Protein AF-A0A7X7FTA5-F1 (afdb_monomer)

Sequence (111 aa):
MIAGRMDRRGVLRGGTMTALGAGLAGLPFGLSPAAAQGKSWPSVEAFVRSYVDPVKVANMLVILGGGSTPAVVIAKGADTLGGRRPADENSLYRIYSMTKPITGMAAMILM

Mean predicted aligned error: 14.91 Å

Secondary structure (DSSP, 8-state):
-------HHHHHHHHHHHHHHHHHHHSTT---S-TT-----HHHHHHHHHHHTTTSSSEEEEEE--TTSPPEEEEEEBSSTT-SSBP-TT-----GGGGHHHHHHHHHHT-

pLDDT: mean 80.75, std 19.31, range [37.53, 98.5]

Solvent-accessible surface area (backbone atoms only — not comparable to full-atom values): 7139 Å² total; per-residue (Å²): 140,80,86,80,78,82,57,75,71,57,59,61,61,59,50,53,59,57,49,55,62,50,46,54,70,67,39,99,72,50,80,66,86,73,83,73,72,72,85,79,57,68,69,58,52,52,51,50,43,73,35,33,74,79,58,76,37,44,46,48,78,47,79,52,66,65,88,91,52,84,60,42,76,49,61,41,44,16,74,41,77,94,47,84,56,66,38,54,96,85,60,88,74,89,63,65,79,68,45,51,65,55,54,49,50,55,53,59,76,75,106

Structure (mmCIF, N/CA/C/O backbone):
data_AF-A0A7X7FTA5-F1
#
_entry.id   AF-A0A7X7FTA5-F1
#
loop_
_atom_site.group_PDB
_atom_site.id
_atom_site.type_symbol
_atom_site.label_atom_id
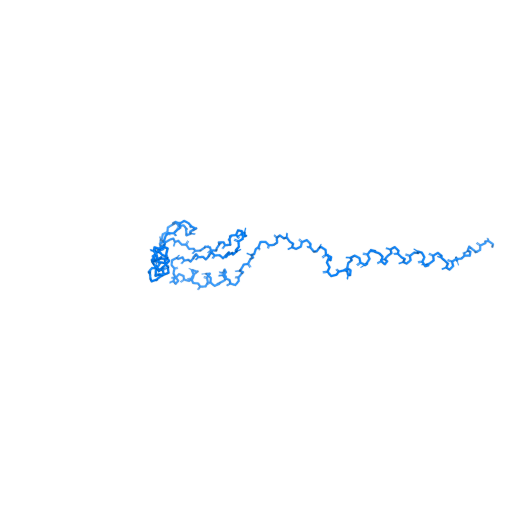_atom_site.label_alt_id
_atom_site.label_comp_id
_atom_site.label_asym_id
_atom_site.label_entity_id
_atom_site.label_seq_id
_atom_site.pdbx_PDB_ins_code
_atom_site.Cartn_x
_atom_site.Cartn_y
_atom_site.Cartn_z
_atom_site.occupancy
_atom_site.B_iso_or_equiv
_atom_site.auth_seq_id
_atom_site.auth_comp_id
_atom_site.auth_asym_id
_atom_site.auth_atom_id
_atom_site.pdbx_PDB_model_num
ATOM 1 N N . MET A 1 1 ? 34.842 -67.660 38.129 1.00 37.53 1 MET A N 1
ATOM 2 C CA . MET A 1 1 ? 35.182 -68.072 36.743 1.00 37.53 1 MET A CA 1
ATOM 3 C C . MET A 1 1 ? 33.986 -67.696 35.875 1.00 37.53 1 MET A C 1
ATOM 5 O O . MET A 1 1 ? 32.918 -68.174 36.199 1.00 37.53 1 MET A O 1
ATOM 9 N N . ILE A 1 2 ? 34.000 -66.808 34.876 1.00 41.34 2 ILE A N 1
ATOM 10 C CA . ILE A 1 2 ? 35.033 -66.256 33.983 1.00 41.34 2 ILE A CA 1
ATOM 11 C C . ILE A 1 2 ? 34.665 -64.775 33.735 1.00 41.34 2 ILE A C 1
ATOM 13 O O . ILE A 1 2 ? 33.571 -64.494 33.255 1.00 41.34 2 ILE A O 1
ATOM 17 N N . ALA A 1 3 ? 35.546 -63.824 34.062 1.00 44.59 3 ALA A N 1
ATOM 18 C CA . ALA A 1 3 ? 35.360 -62.420 33.689 1.00 44.59 3 ALA A CA 1
ATOM 19 C C . ALA A 1 3 ? 35.739 -62.246 32.209 1.00 44.59 3 ALA A C 1
ATOM 21 O O . ALA A 1 3 ? 36.902 -62.416 31.838 1.00 44.59 3 ALA A O 1
ATOM 22 N N . GLY A 1 4 ? 34.747 -61.958 31.361 1.00 53.47 4 GLY A N 1
ATOM 23 C CA . GLY A 1 4 ? 34.935 -61.682 29.939 1.00 53.47 4 GLY A CA 1
ATOM 24 C C . GLY A 1 4 ? 35.826 -60.458 29.741 1.00 53.47 4 GLY A C 1
ATOM 25 O O . GLY A 1 4 ? 35.489 -59.346 30.138 1.00 53.47 4 GLY A O 1
ATOM 26 N N . ARG A 1 5 ? 36.998 -60.690 29.155 1.00 55.16 5 ARG A N 1
ATOM 27 C CA . ARG A 1 5 ? 38.041 -59.706 28.856 1.00 55.16 5 ARG A CA 1
ATOM 28 C C . ARG A 1 5 ? 37.451 -58.603 27.964 1.00 55.16 5 ARG A C 1
ATOM 30 O O . ARG A 1 5 ? 37.242 -58.831 26.778 1.00 55.16 5 ARG A O 1
ATOM 37 N N . MET A 1 6 ? 37.160 -57.423 28.516 1.00 59.88 6 MET A N 1
ATOM 38 C CA . MET A 1 6 ? 36.732 -56.273 27.713 1.00 59.88 6 MET A CA 1
ATOM 39 C C . MET A 1 6 ? 37.885 -55.857 26.790 1.00 59.88 6 MET A C 1
ATOM 41 O O . MET A 1 6 ? 38.926 -55.375 27.244 1.00 59.88 6 MET A O 1
ATOM 45 N N . ASP A 1 7 ? 37.725 -56.121 25.493 1.00 70.69 7 ASP A N 1
ATOM 46 C CA . ASP A 1 7 ? 38.725 -55.808 24.480 1.00 70.69 7 ASP A CA 1
ATOM 47 C C . ASP A 1 7 ? 38.715 -54.305 24.181 1.00 70.69 7 ASP A C 1
ATOM 49 O O . ASP A 1 7 ? 37.719 -53.731 23.734 1.00 70.69 7 ASP A O 1
ATOM 53 N N . ARG A 1 8 ? 39.865 -53.665 24.403 1.00 59.06 8 ARG A N 1
ATOM 54 C CA . ARG A 1 8 ? 40.085 -52.224 24.206 1.00 59.06 8 ARG A CA 1
ATOM 55 C C . ARG A 1 8 ? 39.792 -51.795 22.761 1.00 59.06 8 ARG A C 1
ATOM 57 O O . ARG A 1 8 ? 39.476 -50.635 22.513 1.00 59.06 8 ARG A O 1
ATOM 64 N N . ARG A 1 9 ? 39.855 -52.733 21.808 1.00 59.59 9 ARG A N 1
ATOM 65 C CA . ARG A 1 9 ? 39.561 -52.502 20.384 1.00 59.59 9 ARG A CA 1
ATOM 66 C C . ARG A 1 9 ? 38.062 -52.389 20.077 1.00 59.59 9 ARG A C 1
ATOM 68 O O . ARG A 1 9 ? 37.709 -51.762 19.081 1.00 59.59 9 ARG A O 1
ATOM 75 N N . GLY A 1 10 ? 37.183 -52.932 20.923 1.00 57.94 10 GLY A N 1
ATOM 76 C CA . GLY A 1 10 ? 35.728 -52.800 20.770 1.00 57.94 10 GLY A CA 1
ATOM 77 C C . GLY A 1 10 ? 35.222 -51.388 21.078 1.00 57.94 10 GLY A C 1
ATOM 78 O O . GLY A 1 10 ? 34.343 -50.879 20.388 1.00 57.94 10 GLY A O 1
ATOM 79 N N . VAL A 1 11 ? 35.848 -50.715 22.049 1.00 61.66 11 VAL A N 1
ATOM 80 C CA . VAL A 1 11 ? 35.463 -49.359 22.478 1.00 61.66 11 VAL A CA 1
ATOM 81 C C . VAL A 1 11 ? 35.756 -48.315 21.392 1.00 61.66 11 VAL A C 1
ATOM 83 O O . VAL A 1 11 ? 34.932 -47.436 21.154 1.00 61.66 11 VAL A O 1
ATOM 86 N N . LEU A 1 12 ? 36.864 -48.449 20.648 1.00 58.38 12 LEU A N 1
ATOM 87 C CA . LEU A 1 12 ? 37.158 -47.540 19.530 1.00 58.38 12 LEU A CA 1
ATOM 88 C C . LEU A 1 12 ? 36.209 -47.721 18.334 1.00 58.38 12 LEU A C 1
ATOM 90 O O . LEU A 1 12 ? 35.910 -46.746 17.652 1.00 58.38 12 LEU A O 1
ATOM 94 N N . ARG A 1 13 ? 35.713 -48.940 18.080 1.00 58.00 13 ARG A N 1
ATOM 95 C CA . ARG A 1 13 ? 34.742 -49.196 16.999 1.00 58.00 13 ARG A CA 1
ATOM 96 C C . ARG A 1 13 ? 33.333 -48.705 17.341 1.00 58.00 13 ARG A C 1
ATOM 98 O O . ARG A 1 13 ? 32.599 -48.327 16.438 1.00 58.00 13 ARG A O 1
ATOM 105 N N . GLY A 1 14 ? 32.969 -48.669 18.625 1.00 55.56 14 GLY A N 1
ATOM 106 C CA . GLY A 1 14 ? 31.705 -48.076 19.077 1.00 55.56 14 GLY A CA 1
ATOM 107 C C . GLY A 1 14 ? 31.668 -46.548 18.946 1.00 55.56 14 GLY A C 1
ATOM 108 O O . GLY A 1 14 ? 30.611 -45.981 18.692 1.00 55.56 14 GLY A O 1
ATOM 109 N N . GLY A 1 15 ? 32.820 -45.875 19.056 1.00 55.25 15 GLY A N 1
ATOM 110 C CA . GLY A 1 15 ? 32.905 -44.414 18.954 1.00 55.25 15 GLY A CA 1
ATOM 111 C C . GLY A 1 15 ? 32.725 -43.853 17.538 1.00 55.25 15 GLY A C 1
ATOM 112 O O . GLY A 1 15 ? 32.289 -42.713 17.383 1.00 55.25 15 GLY A O 1
ATOM 113 N N . THR A 1 16 ? 33.016 -44.632 16.491 1.00 54.06 16 THR A N 1
ATOM 114 C CA . THR A 1 16 ? 32.972 -44.135 15.105 1.00 54.06 16 THR A CA 1
ATOM 115 C C . THR A 1 16 ? 31.554 -44.024 14.543 1.00 54.06 16 THR A C 1
ATOM 117 O O . THR A 1 16 ? 31.304 -43.139 13.728 1.00 54.06 16 THR A O 1
ATOM 120 N N . MET A 1 17 ? 30.596 -44.840 15.001 1.00 55.41 17 MET A N 1
ATOM 121 C CA . MET A 1 17 ? 29.201 -44.734 14.542 1.00 55.41 17 MET A CA 1
ATOM 122 C C . MET A 1 17 ? 28.466 -43.532 15.149 1.00 55.41 17 MET A C 1
ATOM 124 O O . MET A 1 17 ? 27.713 -42.860 14.445 1.00 55.41 17 MET A O 1
ATOM 128 N N . THR A 1 18 ? 28.741 -43.179 16.407 1.00 54.88 18 THR A N 1
ATOM 129 C CA . THR A 1 18 ? 28.159 -41.979 17.036 1.00 54.88 18 THR A CA 1
ATOM 130 C C . THR A 1 18 ? 28.789 -40.688 16.497 1.00 54.88 18 THR A C 1
ATOM 132 O O . THR A 1 18 ? 28.102 -39.676 16.362 1.00 54.88 18 THR A O 1
ATOM 135 N N . ALA A 1 19 ? 30.069 -40.722 16.108 1.00 53.28 19 ALA A N 1
ATOM 136 C CA . ALA A 1 19 ? 30.739 -39.593 15.459 1.00 53.28 19 ALA A CA 1
ATOM 137 C C . ALA A 1 19 ? 30.225 -39.328 14.030 1.00 53.28 19 ALA A C 1
ATOM 139 O O . ALA A 1 19 ? 30.149 -38.174 13.618 1.00 53.28 19 ALA A O 1
ATOM 140 N N . LEU A 1 20 ? 29.810 -40.361 13.287 1.00 53.44 20 LEU A N 1
ATOM 141 C CA . LEU A 1 20 ? 29.196 -40.193 11.961 1.00 53.44 20 LEU A CA 1
ATOM 142 C C . LEU A 1 20 ? 27.771 -39.614 12.040 1.00 53.44 20 LEU A C 1
ATOM 144 O O . LEU A 1 20 ? 27.410 -38.782 11.210 1.00 53.44 20 LEU A O 1
ATOM 148 N N . GLY A 1 21 ? 26.985 -39.984 13.059 1.00 53.75 21 GLY A N 1
ATOM 149 C CA . GLY A 1 21 ? 25.650 -39.413 13.291 1.00 53.75 21 GLY A CA 1
ATOM 150 C C . GLY A 1 21 ? 25.677 -37.953 13.763 1.00 53.75 21 GLY A C 1
ATOM 151 O O . GLY A 1 21 ? 24.875 -37.142 13.306 1.00 53.75 21 GLY A O 1
ATOM 152 N N . ALA A 1 22 ? 26.635 -37.588 14.622 1.00 54.09 22 ALA A N 1
ATOM 153 C CA . ALA A 1 22 ? 26.835 -36.202 15.057 1.00 54.09 22 ALA A CA 1
ATOM 154 C C . ALA A 1 22 ? 27.570 -35.342 14.011 1.00 54.09 22 ALA A C 1
ATOM 156 O O . ALA A 1 22 ? 27.364 -34.131 13.951 1.00 54.09 22 ALA A O 1
ATOM 157 N N . GLY A 1 23 ? 28.384 -35.959 13.147 1.00 53.41 23 GLY A N 1
ATOM 158 C CA . GLY A 1 23 ? 29.070 -35.279 12.050 1.00 53.41 23 GLY A CA 1
ATOM 159 C C . GLY A 1 23 ? 28.099 -34.654 11.051 1.00 53.41 23 GLY A C 1
ATOM 160 O O . GLY A 1 23 ? 28.321 -33.525 10.636 1.00 53.41 23 GLY A O 1
ATOM 161 N N . LEU A 1 24 ? 26.976 -35.315 10.744 1.00 54.12 24 LEU A N 1
ATOM 162 C CA . LEU A 1 24 ? 25.937 -34.762 9.862 1.00 54.12 24 LEU A CA 1
ATOM 163 C C . LEU A 1 24 ? 25.149 -33.597 10.491 1.00 54.12 24 LEU A C 1
ATOM 165 O O . LEU A 1 24 ? 24.638 -32.756 9.757 1.00 54.12 24 LEU A O 1
ATOM 169 N N . ALA A 1 25 ? 25.082 -33.513 11.824 1.00 54.59 25 ALA A N 1
ATOM 170 C CA . ALA A 1 25 ? 24.493 -32.376 12.539 1.00 54.59 25 ALA A CA 1
ATOM 171 C C . ALA A 1 25 ? 25.476 -31.198 12.708 1.00 54.59 25 ALA A C 1
ATOM 173 O O . ALA A 1 25 ? 25.047 -30.069 12.935 1.00 54.59 25 ALA A O 1
ATOM 174 N N . GLY A 1 26 ? 26.785 -31.458 12.597 1.00 53.47 26 GLY A N 1
ATOM 175 C CA . GLY A 1 26 ? 27.858 -30.461 12.674 1.00 53.47 26 GLY A CA 1
ATOM 176 C C . GLY A 1 26 ? 28.344 -29.929 11.321 1.00 53.47 26 GLY A C 1
ATOM 177 O O . GLY A 1 26 ? 29.187 -29.032 11.293 1.00 53.47 26 GLY A O 1
ATOM 178 N N . LEU A 1 27 ? 27.838 -30.449 10.196 1.00 56.88 27 LEU A N 1
ATOM 179 C CA . LEU A 1 27 ? 28.078 -29.840 8.889 1.00 56.88 27 LEU A CA 1
ATOM 180 C C . LEU A 1 27 ? 27.277 -28.529 8.796 1.00 56.88 27 LEU A C 1
ATOM 182 O O . LEU A 1 27 ? 26.073 -28.542 9.056 1.00 56.88 27 LEU A O 1
ATOM 186 N N . PRO A 1 28 ? 27.874 -27.413 8.335 1.00 55.84 28 PRO A N 1
ATOM 187 C CA . PRO A 1 28 ? 27.184 -26.123 8.173 1.00 55.84 28 PRO A CA 1
ATOM 188 C C . PRO A 1 28 ? 26.063 -26.146 7.113 1.00 55.84 28 PRO A C 1
ATOM 190 O O . PRO A 1 28 ? 25.428 -25.128 6.855 1.00 55.84 28 PRO A O 1
ATOM 193 N N . PHE A 1 29 ? 25.813 -27.312 6.511 1.00 57.44 29 PHE A N 1
ATOM 194 C CA . PHE A 1 29 ? 24.767 -27.588 5.532 1.00 57.44 29 PHE A CA 1
ATOM 195 C C . PHE A 1 29 ? 23.790 -28.673 6.004 1.00 57.44 29 PHE A C 1
ATOM 197 O O . PHE A 1 29 ? 23.132 -29.297 5.174 1.00 57.44 29 PHE A O 1
ATOM 204 N N . GLY A 1 30 ? 23.691 -28.923 7.317 1.00 55.34 30 GLY A N 1
ATOM 205 C CA . GLY A 1 30 ? 22.571 -29.674 7.877 1.00 55.34 30 GLY A CA 1
ATOM 206 C C . GLY A 1 30 ? 21.279 -29.062 7.346 1.00 55.34 30 GLY A C 1
ATOM 207 O O . GLY A 1 30 ? 20.980 -27.903 7.634 1.00 55.34 30 GLY A O 1
ATOM 208 N N . LEU A 1 31 ? 20.582 -29.817 6.491 1.00 58.97 31 LEU A N 1
ATOM 209 C CA . LEU A 1 31 ? 19.341 -29.432 5.831 1.00 58.97 31 LEU A CA 1
ATOM 210 C C . LEU A 1 31 ? 18.306 -29.108 6.908 1.00 58.97 31 LEU A C 1
ATOM 212 O O . LEU A 1 31 ? 17.538 -29.965 7.333 1.00 58.97 31 LEU A O 1
ATOM 216 N N . SER A 1 32 ? 18.304 -27.861 7.372 1.00 54.03 32 SER A N 1
ATOM 217 C CA . SER A 1 32 ? 17.189 -27.317 8.122 1.00 54.03 32 SER A CA 1
ATOM 218 C C . SER A 1 32 ? 15.984 -27.376 7.189 1.00 54.03 32 SER A C 1
ATOM 220 O O . SER A 1 32 ? 16.009 -26.718 6.146 1.00 54.03 32 SER A O 1
ATOM 222 N N . PRO A 1 33 ? 14.895 -28.081 7.538 1.00 55.00 33 PRO A N 1
ATOM 223 C CA . PRO A 1 33 ? 13.650 -28.031 6.780 1.00 55.00 33 PRO A CA 1
ATOM 224 C C . PRO A 1 33 ? 12.922 -26.685 6.975 1.00 55.00 33 PRO A C 1
ATOM 226 O O . PRO A 1 33 ? 11.707 -26.600 6.846 1.00 55.00 33 PRO A O 1
ATOM 229 N N . ALA A 1 34 ? 13.651 -25.599 7.255 1.00 54.06 34 ALA A N 1
ATOM 230 C CA . ALA A 1 34 ? 13.123 -24.240 7.318 1.00 54.06 34 ALA A CA 1
ATOM 231 C C . ALA A 1 34 ? 12.880 -23.636 5.916 1.00 54.06 34 ALA A C 1
ATOM 233 O O . ALA A 1 34 ? 12.586 -22.451 5.784 1.00 54.06 34 ALA A O 1
ATOM 234 N N . ALA A 1 35 ? 12.974 -24.439 4.854 1.00 55.22 35 ALA A N 1
ATOM 235 C CA . ALA A 1 35 ? 12.703 -24.036 3.481 1.00 55.22 35 ALA A CA 1
ATOM 236 C C . ALA A 1 35 ? 11.215 -24.208 3.117 1.00 55.22 35 ALA A C 1
ATOM 238 O O . ALA A 1 35 ? 10.893 -24.974 2.219 1.00 55.22 35 ALA A O 1
ATOM 239 N N . ALA A 1 36 ? 10.311 -23.525 3.829 1.00 50.81 36 ALA A N 1
ATOM 240 C CA . ALA A 1 36 ? 8.941 -23.230 3.362 1.00 50.81 36 ALA A CA 1
ATOM 241 C C . ALA A 1 36 ? 8.180 -22.246 4.277 1.00 50.81 36 ALA A C 1
ATOM 243 O O . ALA A 1 36 ? 6.951 -22.209 4.261 1.00 50.81 36 ALA A O 1
ATOM 244 N N . GLN A 1 37 ? 8.859 -21.450 5.107 1.00 55.16 37 GLN A N 1
ATOM 245 C CA . GLN A 1 37 ? 8.164 -20.370 5.806 1.00 55.16 37 GLN A CA 1
ATOM 246 C C . GLN A 1 37 ? 7.905 -19.261 4.791 1.00 55.16 37 GLN A C 1
ATOM 248 O O . GLN A 1 37 ? 8.815 -18.526 4.406 1.00 55.16 37 GLN A O 1
ATOM 253 N N . GLY A 1 38 ? 6.663 -19.202 4.299 1.00 62.41 38 GLY A N 1
ATOM 254 C CA . GLY A 1 38 ? 6.178 -18.089 3.491 1.00 62.41 38 GLY A CA 1
ATOM 255 C C . GLY A 1 38 ? 6.583 -16.775 4.157 1.00 62.41 38 GLY A C 1
ATOM 256 O O . GLY A 1 38 ? 6.518 -16.646 5.380 1.00 62.41 38 GLY A O 1
ATOM 257 N N . LYS A 1 39 ? 7.083 -15.827 3.364 1.00 73.94 39 LYS A N 1
ATOM 258 C CA . LYS A 1 39 ? 7.651 -14.583 3.883 1.00 73.94 39 LYS A CA 1
ATOM 259 C C . LYS A 1 39 ? 6.580 -13.823 4.677 1.00 73.94 39 LYS A C 1
ATOM 261 O O . LYS A 1 39 ? 5.668 -13.259 4.091 1.00 73.94 39 LYS A O 1
ATOM 266 N N . SER A 1 40 ? 6.670 -13.815 6.003 1.00 83.12 40 SER A N 1
ATOM 267 C CA . SER A 1 40 ? 5.754 -13.054 6.860 1.00 83.12 40 SER A CA 1
ATOM 268 C C . SER A 1 40 ? 6.312 -11.659 7.130 1.00 83.12 40 SER A C 1
ATOM 270 O O . SER A 1 40 ? 7.514 -11.525 7.374 1.00 83.12 40 SER A O 1
ATOM 272 N N . TRP A 1 41 ? 5.452 -10.638 7.184 1.00 91.94 41 TRP A N 1
ATOM 273 C CA . TRP A 1 41 ? 5.853 -9.262 7.511 1.00 91.94 41 TRP A CA 1
ATOM 274 C C . TRP A 1 41 ? 5.044 -8.676 8.686 1.00 91.94 41 TRP A C 1
ATOM 276 O O . TRP A 1 41 ? 4.305 -7.706 8.498 1.00 91.94 41 TRP A O 1
ATOM 286 N N . PRO A 1 42 ? 5.204 -9.193 9.923 1.00 94.62 42 PRO A N 1
ATOM 287 C CA . PRO A 1 42 ? 4.366 -8.795 11.060 1.00 94.62 42 PRO A CA 1
ATOM 288 C C . PRO A 1 42 ? 4.428 -7.296 11.380 1.00 94.62 42 PRO A C 1
ATOM 290 O O . PRO A 1 42 ? 3.422 -6.689 11.739 1.00 94.62 42 PRO A O 1
ATOM 293 N N . SER A 1 43 ? 5.594 -6.666 11.205 1.00 96.75 43 SER A N 1
ATOM 294 C CA . SER A 1 43 ? 5.747 -5.220 11.408 1.00 96.75 43 SER A CA 1
ATOM 295 C C . SER A 1 43 ? 4.973 -4.396 10.373 1.00 96.75 43 SER A C 1
ATOM 297 O O . SER A 1 43 ? 4.455 -3.333 10.705 1.00 96.75 43 SER A O 1
ATOM 299 N N . VAL A 1 44 ? 4.861 -4.884 9.131 1.00 96.50 44 VAL A N 1
ATOM 300 C CA . VAL A 1 44 ? 4.073 -4.228 8.075 1.00 96.50 44 VAL A CA 1
ATOM 301 C C . VAL A 1 44 ? 2.586 -4.386 8.363 1.00 96.50 44 VAL A C 1
ATOM 303 O O . VAL A 1 44 ? 1.840 -3.417 8.264 1.00 96.50 44 VAL A O 1
ATOM 306 N N . GLU A 1 45 ? 2.155 -5.572 8.793 1.00 97.00 45 GLU A N 1
ATOM 307 C CA . GLU A 1 45 ? 0.777 -5.790 9.237 1.00 97.00 45 GLU A CA 1
ATOM 308 C C . GLU A 1 45 ? 0.425 -4.871 10.412 1.00 97.00 45 GLU A C 1
ATOM 310 O O . GLU A 1 45 ? -0.594 -4.183 10.373 1.00 97.00 45 GLU A O 1
ATOM 315 N N . ALA A 1 46 ? 1.286 -4.784 11.430 1.00 98.06 46 ALA A N 1
ATOM 316 C CA . ALA A 1 46 ? 1.093 -3.882 12.564 1.00 98.06 46 ALA A CA 1
ATOM 317 C C . ALA A 1 46 ? 1.014 -2.409 12.125 1.00 98.06 46 ALA A C 1
ATOM 319 O O . ALA A 1 46 ? 0.148 -1.668 12.599 1.00 98.06 46 ALA A O 1
ATOM 320 N N . PHE A 1 47 ? 1.861 -1.995 11.179 1.00 98.12 47 PHE A N 1
ATOM 321 C CA . PHE A 1 47 ? 1.807 -0.662 10.585 1.00 98.12 47 PHE A CA 1
ATOM 322 C C . PHE A 1 47 ? 0.465 -0.410 9.887 1.00 98.12 47 PHE A C 1
ATOM 324 O O . PHE A 1 47 ? -0.216 0.555 10.229 1.00 98.12 47 PHE A O 1
ATOM 331 N N . VAL A 1 48 ? 0.036 -1.303 8.993 1.00 98.19 48 VAL A N 1
ATOM 332 C CA . VAL A 1 48 ? -1.260 -1.219 8.298 1.00 98.19 48 VAL A CA 1
ATOM 333 C C . VAL A 1 48 ? -2.408 -1.092 9.300 1.00 98.19 48 VAL A C 1
ATOM 335 O O . VAL A 1 48 ? -3.260 -0.206 9.193 1.00 98.19 48 VAL A O 1
ATOM 338 N N . ARG A 1 49 ? -2.400 -1.926 10.343 1.00 97.88 49 ARG A N 1
ATOM 339 C CA . ARG A 1 49 ? -3.397 -1.878 11.416 1.00 97.88 49 ARG A CA 1
ATOM 340 C C . ARG A 1 49 ? -3.422 -0.535 12.141 1.00 97.88 49 ARG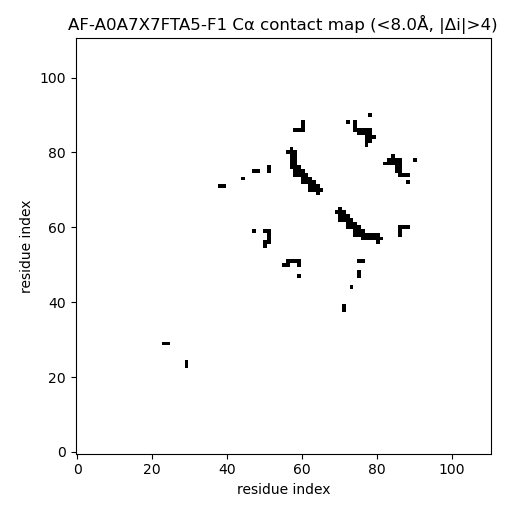 A C 1
ATOM 342 O O . ARG A 1 49 ? -4.505 -0.018 12.387 1.00 97.88 49 ARG A O 1
ATOM 349 N N . SER A 1 50 ? -2.262 0.061 12.426 1.00 98.19 50 SER A N 1
ATOM 350 C CA . SER A 1 50 ? -2.159 1.343 13.146 1.00 98.19 50 SER A CA 1
ATOM 351 C C . SER A 1 50 ? -2.799 2.544 12.420 1.00 98.19 50 SER A C 1
ATOM 353 O O . SER A 1 50 ? -3.026 3.596 13.035 1.00 98.19 50 SER A O 1
ATOM 355 N N . TYR A 1 51 ? -3.098 2.396 11.125 1.00 97.75 51 TYR A N 1
ATOM 356 C CA . TYR A 1 51 ? -3.807 3.384 10.311 1.00 97.75 51 TYR A CA 1
ATOM 357 C C . TYR A 1 51 ? -5.275 3.026 10.094 1.00 97.75 51 TYR A C 1
ATOM 359 O O . TYR A 1 51 ? -6.134 3.899 10.218 1.00 97.75 51 TYR A O 1
ATOM 367 N N . VAL A 1 52 ? -5.565 1.758 9.795 1.00 97.06 52 VAL A N 1
ATOM 368 C CA . VAL A 1 52 ? -6.924 1.330 9.443 1.00 97.06 52 VAL A CA 1
ATOM 369 C C . VAL A 1 52 ? -7.812 1.119 10.675 1.00 97.06 52 VAL A C 1
ATOM 371 O O . VAL A 1 52 ? -8.959 1.549 10.654 1.00 97.06 52 VAL A O 1
ATOM 374 N N . ASP A 1 53 ? -7.304 0.525 11.766 1.00 97.06 53 ASP A N 1
ATOM 375 C CA . ASP A 1 53 ? -8.096 0.267 12.988 1.00 97.06 53 ASP A CA 1
ATOM 376 C C . ASP A 1 53 ? -8.680 1.551 13.620 1.00 97.06 53 ASP A C 1
ATOM 378 O O . ASP A 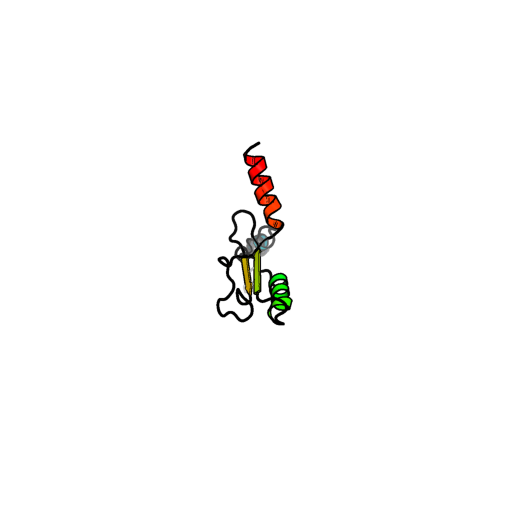1 53 ? -9.868 1.566 13.936 1.00 97.06 53 ASP A O 1
ATOM 382 N N . PRO A 1 54 ? -7.918 2.655 13.762 1.00 97.19 54 PRO A N 1
ATOM 383 C CA . PRO A 1 54 ? -8.467 3.937 14.211 1.00 97.19 54 PRO A CA 1
ATOM 384 C C . PRO A 1 54 ? -9.149 4.751 13.094 1.00 97.19 54 PRO A C 1
ATOM 386 O O . PRO A 1 54 ? -9.460 5.918 13.311 1.00 97.19 54 PRO A O 1
ATOM 389 N N . VAL A 1 55 ? -9.351 4.179 11.900 1.00 94.25 55 VAL A N 1
ATOM 390 C CA . VAL A 1 55 ? -10.027 4.820 10.754 1.00 94.25 55 VAL A CA 1
ATOM 391 C C . VAL A 1 55 ? -9.346 6.126 10.301 1.00 94.25 55 VAL A C 1
ATOM 393 O O . VAL A 1 55 ? -9.995 7.077 9.873 1.00 94.25 55 VAL A O 1
ATOM 396 N N . LYS A 1 56 ? -8.005 6.192 10.347 1.00 96.44 56 LYS A N 1
ATOM 397 C CA . LYS A 1 56 ? -7.251 7.317 9.743 1.00 96.44 56 LYS A CA 1
ATOM 398 C C . LYS A 1 56 ? -7.355 7.304 8.215 1.00 96.44 56 LYS A C 1
ATOM 400 O O . LYS A 1 56 ? -7.229 8.339 7.570 1.00 96.44 56 LYS A O 1
ATOM 405 N N . VAL A 1 57 ? -7.554 6.116 7.651 1.00 96.12 57 VAL A N 1
ATOM 406 C CA . VAL A 1 57 ? -7.774 5.839 6.229 1.00 96.12 57 VAL A CA 1
ATOM 407 C C . VAL A 1 57 ? -8.833 4.743 6.100 1.00 96.12 57 VAL A C 1
ATOM 409 O O . VAL A 1 57 ? -8.988 3.928 7.008 1.00 96.12 57 VAL A O 1
ATOM 412 N N . ALA A 1 58 ? -9.554 4.703 4.975 1.00 96.25 58 ALA A N 1
ATOM 413 C CA . ALA A 1 58 ? -10.582 3.684 4.731 1.00 96.25 58 ALA A CA 1
ATOM 414 C C . ALA A 1 58 ? -9.996 2.266 4.610 1.00 96.25 58 ALA A C 1
ATOM 416 O O . ALA A 1 58 ? -10.585 1.299 5.095 1.00 96.25 58 ALA A O 1
ATOM 417 N N . ASN A 1 59 ? -8.832 2.157 3.965 1.00 97.44 59 ASN A N 1
ATOM 418 C CA . ASN A 1 59 ? -8.089 0.919 3.784 1.00 97.44 59 ASN A CA 1
ATOM 419 C C . ASN A 1 59 ? -6.599 1.182 3.533 1.00 97.44 59 ASN A C 1
ATOM 421 O O . ASN A 1 59 ? -6.187 2.311 3.260 1.00 97.44 59 ASN A O 1
ATOM 425 N N . MET A 1 60 ? -5.816 0.110 3.599 1.00 97.75 60 MET A N 1
ATOM 426 C CA . MET A 1 60 ? -4.446 0.028 3.104 1.00 97.75 60 MET A CA 1
ATOM 427 C C . MET A 1 60 ? -4.223 -1.337 2.449 1.00 97.75 60 MET A C 1
ATOM 429 O O . MET A 1 60 ? -4.644 -2.361 2.992 1.00 97.75 60 MET A O 1
ATOM 433 N N . LEU A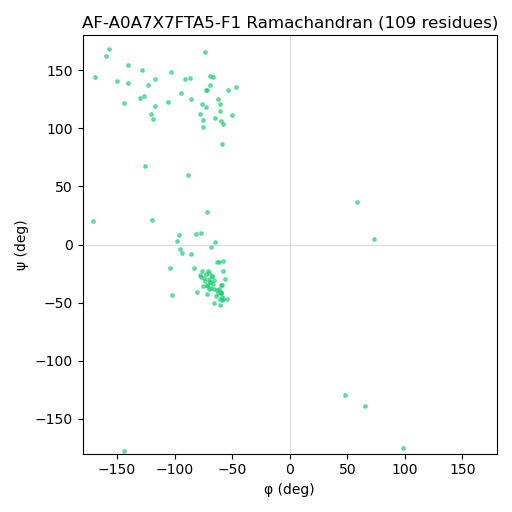 1 61 ? -3.517 -1.330 1.319 1.00 96.88 61 LEU A N 1
ATOM 434 C CA . LEU A 1 61 ? -3.076 -2.510 0.582 1.00 96.88 61 LEU A CA 1
ATOM 435 C C . LEU A 1 61 ? -1.565 -2.415 0.363 1.00 96.88 61 LEU A C 1
ATOM 437 O O . LEU A 1 61 ? -1.066 -1.402 -0.127 1.00 96.88 61 LEU A O 1
ATOM 441 N N . VAL A 1 62 ? -0.839 -3.466 0.727 1.00 96.62 62 VAL A N 1
ATOM 442 C CA . VAL A 1 62 ? 0.610 -3.570 0.560 1.00 96.62 62 VAL A CA 1
ATOM 443 C C . VAL A 1 62 ? 0.925 -4.900 -0.113 1.00 96.62 62 VAL A C 1
ATOM 445 O O . VAL A 1 62 ? 0.521 -5.952 0.375 1.00 96.62 62 VAL A O 1
ATOM 448 N N . ILE A 1 63 ? 1.658 -4.848 -1.226 1.00 94.50 63 ILE A N 1
ATOM 449 C CA . ILE A 1 63 ? 2.098 -6.027 -1.977 1.00 94.50 63 ILE A CA 1
ATOM 450 C C . ILE A 1 63 ? 3.626 -6.058 -1.949 1.00 94.50 63 ILE A C 1
ATOM 452 O O . ILE A 1 63 ? 4.283 -5.124 -2.405 1.00 94.50 63 ILE A O 1
ATOM 456 N N . LEU A 1 64 ? 4.195 -7.120 -1.380 1.00 92.69 64 LEU A N 1
ATOM 457 C CA . LEU A 1 64 ? 5.635 -7.280 -1.177 1.00 92.69 64 LEU A CA 1
ATOM 458 C C . LEU A 1 64 ? 6.112 -8.528 -1.909 1.00 92.69 64 LEU A C 1
ATOM 460 O O . LEU A 1 64 ? 5.797 -9.647 -1.515 1.00 92.69 64 LEU A O 1
ATOM 464 N N . GLY A 1 65 ? 6.914 -8.346 -2.949 1.00 85.75 65 GLY A N 1
ATOM 465 C CA . GLY A 1 65 ? 7.436 -9.446 -3.752 1.00 85.75 65 GLY A CA 1
ATOM 466 C C . GLY A 1 65 ? 8.675 -9.031 -4.530 1.00 85.75 65 GLY A C 1
ATOM 467 O O . GLY A 1 65 ? 8.966 -7.846 -4.677 1.00 85.75 65 GLY A O 1
ATOM 468 N N . GLY A 1 66 ? 9.427 -10.021 -4.998 1.00 80.50 66 GLY A N 1
ATOM 469 C CA . GLY A 1 66 ? 10.610 -9.811 -5.823 1.00 80.50 66 GLY A CA 1
ATOM 470 C C . GLY A 1 66 ? 11.099 -11.126 -6.420 1.00 80.50 66 GLY A C 1
ATOM 471 O O . GLY A 1 66 ? 11.006 -12.184 -5.790 1.00 80.50 66 GLY A O 1
ATOM 472 N N . GLY A 1 67 ? 11.608 -11.059 -7.650 1.00 82.38 67 GLY A N 1
ATOM 473 C CA . GLY A 1 67 ? 12.004 -12.245 -8.405 1.00 82.38 67 GLY A CA 1
ATOM 474 C C . GLY A 1 67 ? 10.803 -13.131 -8.750 1.00 82.38 67 GLY A C 1
ATOM 475 O O . GLY A 1 67 ? 9.742 -12.631 -9.105 1.00 82.38 67 GLY A O 1
ATOM 476 N N . SER A 1 68 ? 10.977 -14.448 -8.643 1.00 79.69 68 SER A N 1
ATOM 477 C CA . SER A 1 68 ? 9.990 -15.468 -9.032 1.00 79.69 68 SER A CA 1
ATOM 478 C C . SER A 1 68 ? 9.118 -15.991 -7.882 1.00 79.69 68 SER A C 1
ATOM 480 O O . SER A 1 68 ? 8.386 -16.964 -8.058 1.00 79.69 68 SER A O 1
ATOM 482 N N . THR A 1 69 ? 9.198 -15.390 -6.691 1.00 81.56 69 THR A N 1
ATOM 483 C CA . THR A 1 69 ? 8.406 -15.830 -5.530 1.00 81.56 69 THR A CA 1
ATOM 484 C C . THR A 1 69 ? 7.022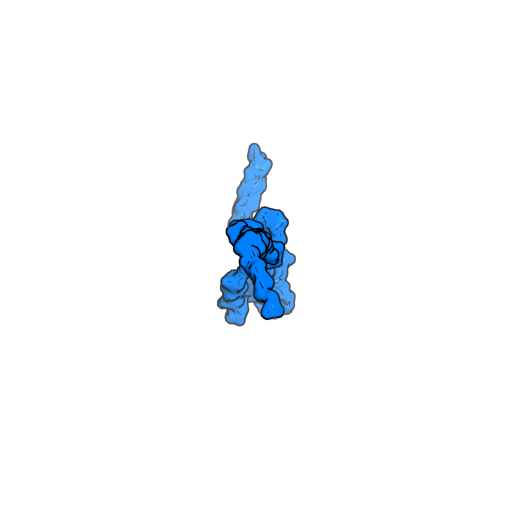 -15.174 -5.517 1.00 81.56 69 THR A C 1
ATOM 486 O O . THR A 1 69 ? 6.923 -13.997 -5.875 1.00 81.56 69 THR A O 1
ATOM 489 N N . PRO A 1 70 ? 5.956 -15.889 -5.093 1.00 85.62 70 PRO A N 1
ATOM 490 C CA . PRO A 1 70 ? 4.642 -15.283 -4.912 1.00 85.62 70 PRO A CA 1
ATOM 491 C C . PRO A 1 70 ? 4.723 -14.063 -3.992 1.00 85.62 70 PRO A C 1
ATOM 493 O O . PRO A 1 70 ? 5.355 -14.115 -2.933 1.00 85.62 70 PRO A O 1
ATOM 496 N N . ALA A 1 71 ? 4.096 -12.962 -4.405 1.00 90.12 71 ALA A N 1
ATOM 497 C CA . ALA A 1 71 ? 4.055 -11.756 -3.596 1.00 90.12 71 ALA A CA 1
ATOM 498 C C . ALA A 1 71 ? 3.175 -11.966 -2.356 1.00 90.12 71 ALA A C 1
ATOM 500 O O . ALA A 1 71 ? 2.153 -12.648 -2.397 1.00 90.12 71 ALA A O 1
ATOM 501 N N . VAL A 1 72 ? 3.571 -11.344 -1.252 1.00 92.38 72 VAL A N 1
ATOM 502 C CA . VAL A 1 72 ? 2.781 -11.290 -0.025 1.00 92.38 72 VAL A CA 1
ATOM 503 C C . VAL A 1 72 ? 1.823 -10.116 -0.135 1.00 92.38 72 VAL A C 1
ATOM 505 O O . VAL A 1 72 ? 2.267 -8.986 -0.349 1.00 92.38 72 VAL A O 1
ATOM 508 N N . VAL A 1 73 ? 0.530 -10.378 0.032 1.00 93.94 73 VAL A N 1
ATOM 509 C CA . VAL A 1 73 ? -0.525 -9.361 0.007 1.00 93.94 73 VAL A CA 1
ATOM 510 C C . VAL A 1 73 ? -1.015 -9.117 1.430 1.00 93.94 73 VAL A C 1
ATOM 512 O O . VAL A 1 73 ? -1.458 -10.038 2.112 1.00 93.94 73 VAL A O 1
ATOM 515 N N . ILE A 1 74 ? -0.942 -7.867 1.878 1.00 96.12 74 ILE A N 1
ATOM 516 C CA . ILE A 1 74 ? -1.467 -7.407 3.165 1.00 96.12 74 ILE A CA 1
ATOM 517 C C . ILE A 1 74 ? -2.526 -6.353 2.860 1.00 96.12 74 ILE A C 1
ATOM 519 O O . ILE A 1 74 ? -2.195 -5.244 2.444 1.00 96.12 74 ILE A O 1
ATOM 523 N N . ALA A 1 75 ? -3.795 -6.695 3.064 1.00 96.81 75 ALA A N 1
ATOM 524 C CA . ALA A 1 75 ? -4.930 -5.814 2.814 1.00 96.81 75 ALA A CA 1
ATOM 525 C C . ALA A 1 75 ? -5.767 -5.645 4.084 1.00 96.81 75 ALA A C 1
ATOM 527 O O . ALA A 1 75 ? -6.022 -6.613 4.803 1.00 96.81 75 ALA A O 1
ATOM 528 N N . LYS A 1 76 ? -6.206 -4.418 4.376 1.00 97.62 76 LYS A N 1
ATOM 529 C CA . LYS A 1 76 ? -7.120 -4.155 5.490 1.00 97.62 76 LYS A CA 1
ATOM 530 C C . LYS A 1 76 ? -8.021 -2.963 5.211 1.00 97.62 76 LYS A C 1
ATOM 532 O O . LYS A 1 76 ? -7.545 -1.940 4.733 1.00 97.62 76 LYS A O 1
ATOM 537 N N . GLY A 1 77 ? -9.286 -3.072 5.612 1.00 96.81 77 GLY A N 1
ATOM 538 C CA . GLY A 1 77 ? -10.294 -2.018 5.478 1.00 96.81 77 GLY A CA 1
ATOM 539 C C . GLY A 1 77 ? -11.195 -2.206 4.260 1.00 96.81 77 GLY A C 1
ATOM 540 O O . GLY A 1 77 ? -11.116 -3.220 3.568 1.00 96.81 77 GLY A O 1
ATOM 541 N N . ALA A 1 78 ? -12.067 -1.230 4.020 1.00 96.44 78 ALA A N 1
ATOM 542 C CA . ALA A 1 78 ? -12.991 -1.223 2.888 1.00 96.44 78 ALA A CA 1
ATOM 543 C C . ALA A 1 78 ? -12.505 -0.267 1.793 1.00 96.44 78 ALA A C 1
ATOM 545 O O . ALA A 1 78 ? -11.913 0.768 2.099 1.00 96.44 78 ALA A O 1
ATOM 546 N N . ASP A 1 79 ? -12.780 -0.563 0.521 1.00 94.50 79 ASP A N 1
ATOM 547 C CA . ASP A 1 79 ? -12.288 0.241 -0.619 1.00 94.50 79 ASP A CA 1
ATOM 548 C C . ASP A 1 79 ? -12.672 1.710 -0.571 1.00 94.50 79 ASP A C 1
ATOM 550 O O . ASP A 1 79 ? -11.967 2.578 -1.083 1.00 94.50 79 ASP A O 1
ATOM 554 N N . THR A 1 80 ? -13.814 1.977 0.044 1.00 92.06 80 THR A N 1
ATOM 555 C CA . THR A 1 80 ? -14.334 3.313 0.262 1.00 92.06 80 THR A CA 1
ATOM 556 C C . THR A 1 80 ? -14.678 3.487 1.729 1.00 92.06 80 THR A C 1
ATOM 558 O O . THR A 1 80 ? -15.034 2.530 2.424 1.00 92.06 80 THR A O 1
ATOM 561 N N . LEU A 1 81 ? -14.579 4.723 2.207 1.00 91.25 81 LEU A N 1
ATOM 562 C CA . LEU A 1 81 ? -14.917 5.065 3.579 1.00 91.25 81 LEU A CA 1
ATOM 563 C C . LEU A 1 81 ? -16.405 4.770 3.830 1.00 91.25 81 LEU A C 1
ATOM 565 O O . LEU A 1 81 ? -17.264 5.226 3.079 1.00 91.25 81 LEU A O 1
ATOM 569 N N . GLY A 1 82 ? -16.706 3.967 4.854 1.00 88.50 82 GLY A N 1
ATOM 570 C CA . GLY A 1 82 ? -18.072 3.498 5.139 1.00 88.50 82 GLY A CA 1
ATOM 571 C C . GLY A 1 82 ? -18.608 2.437 4.165 1.00 88.50 82 GLY A C 1
ATOM 572 O O . GLY A 1 82 ? -19.768 2.041 4.262 1.00 88.50 82 GLY A O 1
ATOM 573 N N . GLY A 1 83 ? -17.786 1.968 3.224 1.00 90.56 83 GLY A N 1
ATOM 574 C CA . GLY A 1 83 ? -18.138 0.900 2.297 1.00 90.56 83 GLY A CA 1
ATOM 575 C C . GLY A 1 83 ? -18.160 -0.481 2.946 1.00 90.56 83 GLY A C 1
ATOM 576 O O . GLY A 1 83 ? -17.625 -0.697 4.030 1.00 90.56 83 GLY A O 1
ATOM 577 N N . ARG A 1 84 ? -18.760 -1.443 2.236 1.00 92.50 84 ARG A N 1
ATOM 578 C CA . ARG A 1 84 ? -18.801 -2.858 2.649 1.00 92.50 84 ARG A CA 1
ATOM 579 C C . ARG A 1 84 ? -17.842 -3.760 1.869 1.00 92.50 84 ARG A C 1
ATOM 581 O O . ARG A 1 84 ? -17.552 -4.851 2.346 1.00 92.50 84 ARG A O 1
ATOM 588 N N . ARG A 1 85 ? -17.379 -3.342 0.681 1.00 96.25 85 ARG A N 1
ATOM 589 C CA . ARG A 1 85 ? -16.423 -4.126 -0.118 1.00 96.25 85 ARG A CA 1
ATOM 590 C C . ARG A 1 85 ? -15.046 -4.048 0.557 1.00 96.25 85 ARG A C 1
ATOM 592 O O . ARG A 1 85 ? -14.547 -2.929 0.706 1.00 96.25 85 ARG A O 1
ATOM 599 N N . PRO A 1 86 ? -14.463 -5.177 0.995 1.00 95.88 86 PRO A N 1
ATOM 600 C CA . PRO A 1 86 ? -13.110 -5.186 1.532 1.00 95.88 86 PRO A CA 1
ATOM 601 C C . PRO A 1 86 ? -12.107 -4.853 0.425 1.00 95.88 86 PRO A C 1
ATOM 603 O O . PRO A 1 86 ? -12.297 -5.265 -0.718 1.00 95.88 86 PRO A O 1
ATOM 606 N N . ALA A 1 87 ? -11.047 -4.130 0.776 1.00 96.75 87 ALA A N 1
ATOM 607 C CA . ALA A 1 87 ? -9.953 -3.889 -0.153 1.00 96.75 87 ALA A CA 1
ATOM 608 C C . ALA A 1 87 ? -9.169 -5.177 -0.421 1.00 96.75 87 ALA A C 1
ATOM 610 O O . ALA A 1 87 ? -8.876 -5.935 0.505 1.00 96.75 87 ALA A O 1
ATOM 611 N N . ASP A 1 88 ? -8.826 -5.404 -1.684 1.00 95.75 88 ASP A N 1
ATOM 612 C CA . ASP A 1 88 ? -8.090 -6.571 -2.160 1.00 95.75 88 ASP A CA 1
ATOM 613 C C . ASP A 1 88 ? -7.137 -6.184 -3.307 1.00 95.75 88 ASP A C 1
ATOM 615 O O . ASP A 1 88 ? -7.008 -5.018 -3.677 1.00 95.75 88 ASP A O 1
ATOM 619 N N . GLU A 1 89 ? -6.439 -7.166 -3.871 1.00 95.25 89 GLU A N 1
ATOM 620 C CA . GLU A 1 89 ? -5.498 -6.987 -4.987 1.00 95.25 89 GLU A CA 1
ATOM 621 C C . GLU A 1 89 ? -6.126 -6.441 -6.281 1.00 95.25 89 GLU A C 1
ATOM 623 O O . GLU A 1 89 ? -5.407 -5.949 -7.149 1.00 95.25 89 GLU A O 1
ATOM 628 N N . ASN A 1 90 ? -7.456 -6.476 -6.400 1.00 95.50 90 ASN A N 1
ATOM 629 C CA . ASN A 1 90 ? -8.200 -5.953 -7.544 1.00 95.50 90 ASN A CA 1
ATOM 630 C C . ASN A 1 90 ? -8.758 -4.542 -7.285 1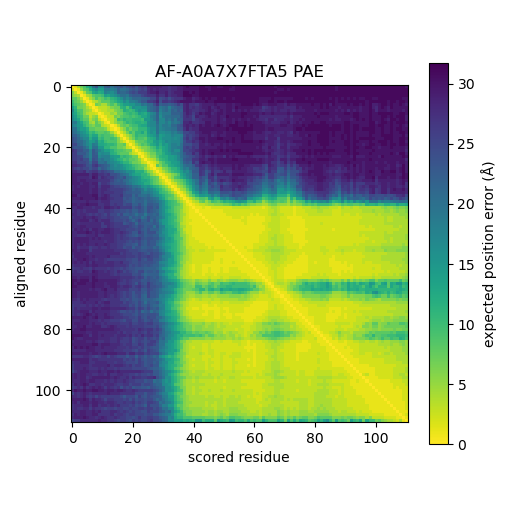.00 95.50 90 ASN A C 1
ATOM 632 O O . ASN A 1 90 ? -9.467 -3.982 -8.124 1.00 95.50 90 ASN A O 1
ATOM 636 N N . SER A 1 91 ? -8.463 -3.951 -6.127 1.00 95.69 91 SER A N 1
ATOM 637 C CA . SER A 1 91 ? -8.880 -2.595 -5.785 1.00 95.69 91 SER A CA 1
ATOM 638 C C . SER A 1 91 ? -8.089 -1.537 -6.558 1.00 95.69 91 SER A C 1
ATOM 640 O O . SER A 1 91 ? -6.861 -1.567 -6.636 1.00 95.69 91 SER A O 1
ATOM 642 N N . LEU A 1 92 ? -8.803 -0.557 -7.120 1.00 95.19 92 LEU A N 1
ATOM 643 C CA . LEU A 1 92 ? -8.207 0.515 -7.918 1.00 95.19 92 LEU A CA 1
ATOM 644 C C . LEU A 1 92 ? -7.917 1.759 -7.077 1.00 95.19 92 LEU A C 1
ATOM 646 O O . LEU A 1 92 ? -8.801 2.312 -6.421 1.00 95.19 92 LEU A O 1
ATOM 650 N N . TYR A 1 93 ? -6.687 2.259 -7.194 1.00 95.88 93 TYR A N 1
ATOM 651 C CA . TYR A 1 93 ? -6.227 3.467 -6.516 1.00 95.88 93 TYR A CA 1
ATOM 652 C C . TYR A 1 93 ? -5.853 4.550 -7.521 1.00 95.88 93 TYR A C 1
ATOM 654 O O . TYR A 1 93 ? -5.249 4.299 -8.563 1.00 95.88 93 TYR A O 1
ATOM 662 N N . ARG A 1 94 ? -6.160 5.801 -7.175 1.00 96.50 94 ARG A N 1
ATOM 663 C CA . ARG A 1 94 ? -5.605 6.954 -7.888 1.00 96.50 94 ARG A CA 1
ATOM 664 C C . ARG A 1 94 ? -4.151 7.114 -7.459 1.00 96.50 94 ARG A C 1
ATOM 666 O O . ARG A 1 94 ? -3.883 7.534 -6.339 1.00 96.50 94 ARG A O 1
ATOM 673 N N . ILE A 1 95 ? -3.224 6.775 -8.351 1.00 96.69 95 ILE A N 1
ATOM 674 C CA . ILE A 1 95 ? -1.785 6.763 -8.042 1.00 96.69 95 ILE A CA 1
ATOM 675 C C . ILE A 1 95 ? -1.102 8.137 -8.214 1.00 96.69 95 ILE A C 1
ATOM 677 O O . ILE A 1 95 ? 0.052 8.317 -7.828 1.00 96.69 95 ILE A O 1
ATOM 681 N N . TYR A 1 96 ? -1.811 9.130 -8.764 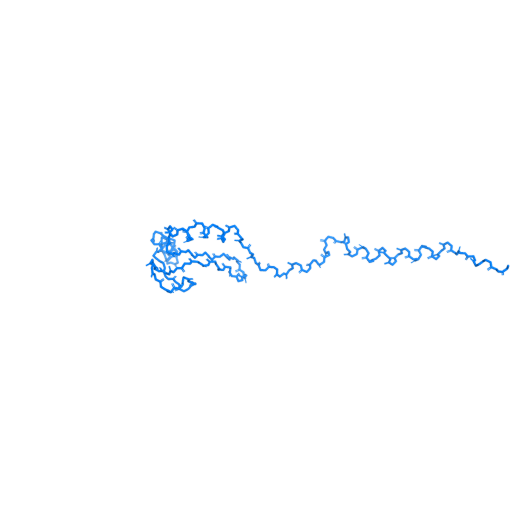1.00 97.31 96 TYR A N 1
ATOM 682 C CA . TYR A 1 96 ? -1.332 10.505 -8.971 1.00 97.31 96 TYR A CA 1
ATOM 683 C C . TYR A 1 96 ? 0.056 10.561 -9.622 1.00 97.31 96 TYR A C 1
ATOM 685 O O . TYR A 1 96 ? 0.288 9.920 -10.636 1.00 97.31 96 TYR A O 1
ATOM 693 N N . SER A 1 97 ? 0.995 11.315 -9.048 1.00 97.62 97 SER A N 1
ATOM 694 C CA . SER A 1 97 ? 2.350 11.487 -9.573 1.00 97.62 97 SER A CA 1
ATOM 695 C C . SER A 1 97 ? 3.138 10.186 -9.744 1.00 97.62 97 SER A C 1
ATOM 697 O O . SER A 1 97 ? 4.138 10.208 -10.458 1.00 97.62 97 SER A O 1
ATOM 699 N N . MET A 1 98 ? 2.697 9.065 -9.164 1.00 97.69 98 MET A N 1
ATOM 700 C CA . MET A 1 98 ? 3.275 7.749 -9.454 1.00 97.69 98 MET A CA 1
ATOM 701 C C . MET A 1 98 ? 2.975 7.266 -10.886 1.00 97.69 98 MET A C 1
ATOM 703 O O . MET A 1 98 ? 3.491 6.231 -11.289 1.00 97.69 98 MET A O 1
ATOM 707 N N . THR A 1 99 ? 2.212 8.014 -11.695 1.00 97.81 99 THR A N 1
ATOM 708 C CA . THR A 1 99 ? 2.137 7.803 -13.151 1.00 97.81 99 THR A CA 1
ATOM 709 C C . THR A 1 99 ? 3.414 8.215 -13.885 1.00 97.81 99 THR A C 1
ATOM 711 O O . THR A 1 99 ? 3.667 7.709 -14.974 1.00 97.81 99 THR A O 1
ATOM 714 N N . LYS A 1 100 ? 4.249 9.098 -13.312 1.00 97.75 100 LYS A N 1
ATOM 715 C CA . LYS A 1 100 ? 5.446 9.628 -13.990 1.00 97.75 100 LYS A CA 1
ATOM 716 C C . LYS A 1 100 ? 6.426 8.535 -14.433 1.00 97.75 100 LYS A C 1
ATOM 718 O O . LYS A 1 100 ? 6.831 8.585 -15.591 1.00 97.75 100 LYS A O 1
ATOM 723 N N . PRO A 1 101 ? 6.784 7.536 -13.598 1.00 97.38 101 PRO A N 1
ATOM 724 C CA . PRO A 1 101 ? 7.628 6.435 -14.053 1.00 97.38 101 PRO A CA 1
ATOM 725 C C . PRO A 1 101 ? 7.009 5.654 -15.218 1.00 97.38 101 PRO A C 1
ATOM 727 O O . PRO A 1 101 ? 7.735 5.252 -16.117 1.00 97.38 101 PRO A O 1
ATOM 730 N N . ILE A 1 102 ? 5.680 5.495 -15.257 1.00 97.00 102 ILE A N 1
ATOM 731 C CA . ILE A 1 102 ? 4.985 4.800 -16.354 1.00 97.00 102 ILE A CA 1
ATOM 732 C C . ILE A 1 102 ? 5.133 5.592 -17.656 1.00 97.00 102 ILE A C 1
ATOM 734 O O . ILE A 1 102 ? 5.553 5.042 -18.670 1.00 97.00 102 ILE A O 1
ATOM 738 N N . THR A 1 103 ? 4.840 6.895 -17.629 1.00 97.38 103 THR A N 1
ATOM 739 C CA . THR A 1 103 ? 4.996 7.762 -18.805 1.00 97.38 103 THR A CA 1
ATOM 740 C C . THR A 1 103 ? 6.456 7.866 -19.245 1.00 97.38 103 THR A C 1
ATOM 742 O O . THR A 1 103 ? 6.733 7.832 -20.439 1.00 97.38 103 THR A O 1
ATOM 745 N N . GLY A 1 104 ? 7.396 7.946 -18.299 1.00 97.69 104 GLY A N 1
ATOM 746 C CA . GLY A 1 104 ? 8.829 7.946 -18.588 1.00 97.69 104 GLY A CA 1
ATOM 747 C C . GLY A 1 104 ? 9.276 6.664 -19.289 1.00 97.69 104 GLY A C 1
ATOM 748 O O . GLY A 1 104 ? 9.936 6.737 -20.318 1.00 97.69 104 GLY A O 1
ATOM 749 N N . MET A 1 105 ? 8.856 5.496 -18.794 1.00 98.50 105 MET A N 1
ATOM 750 C CA . MET A 1 105 ? 9.137 4.214 -19.448 1.00 98.50 105 MET A CA 1
ATOM 751 C C . MET A 1 105 ? 8.503 4.128 -20.837 1.00 98.50 105 MET A C 1
ATOM 753 O O . MET A 1 105 ? 9.161 3.683 -21.770 1.00 98.50 105 MET A O 1
ATOM 757 N N . ALA A 1 106 ? 7.260 4.589 -21.001 1.00 98.06 106 ALA A N 1
ATOM 758 C CA . ALA A 1 106 ? 6.608 4.624 -22.307 1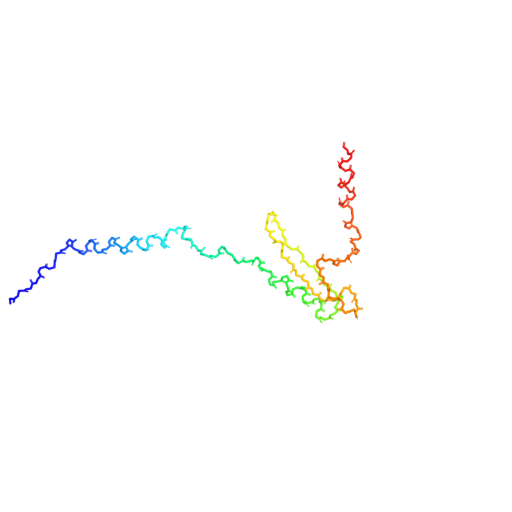.00 98.06 106 ALA A CA 1
ATOM 759 C C . ALA A 1 106 ? 7.388 5.486 -23.313 1.00 98.06 106 ALA A C 1
ATOM 761 O O . ALA A 1 106 ? 7.565 5.071 -24.452 1.00 98.06 106 ALA A O 1
ATOM 762 N N . ALA A 1 107 ? 7.901 6.645 -22.889 1.00 98.06 107 ALA A N 1
ATOM 763 C CA . ALA A 1 107 ? 8.758 7.476 -23.729 1.00 98.06 107 ALA A CA 1
ATOM 764 C C . ALA A 1 107 ? 10.080 6.771 -24.079 1.00 98.06 107 ALA A C 1
ATOM 766 O O . ALA A 1 107 ? 10.465 6.769 -25.241 1.00 98.06 107 ALA A O 1
ATOM 767 N N . MET A 1 108 ? 10.735 6.127 -23.106 1.00 98.38 108 MET A N 1
ATOM 768 C CA . MET A 1 108 ? 12.002 5.412 -23.322 1.00 98.38 108 MET A CA 1
ATOM 769 C C . MET A 1 108 ? 11.868 4.187 -24.232 1.00 98.38 108 MET A C 1
ATOM 771 O O . MET A 1 108 ? 12.813 3.854 -24.927 1.00 98.38 108 MET A O 1
ATOM 775 N N . ILE A 1 109 ? 10.716 3.512 -24.243 1.00 98.12 109 ILE A N 1
ATOM 776 C CA . ILE A 1 109 ? 10.452 2.390 -25.164 1.00 98.12 109 ILE A CA 1
ATOM 777 C C . ILE A 1 109 ? 10.371 2.871 -26.622 1.00 98.12 109 ILE A C 1
ATOM 779 O O . ILE A 1 109 ? 10.614 2.092 -27.540 1.00 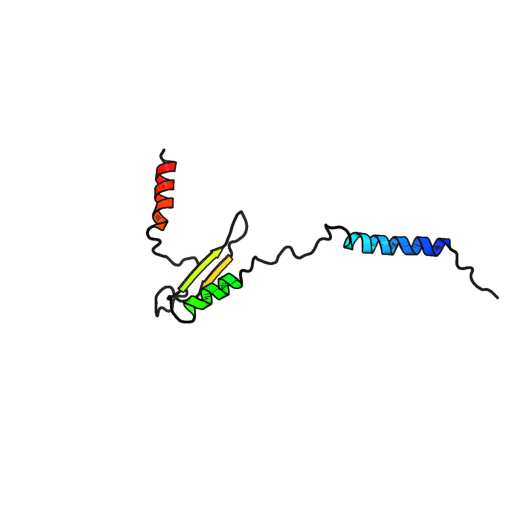98.12 109 ILE A O 1
ATOM 783 N N . LEU A 1 110 ? 9.994 4.134 -26.830 1.00 92.44 110 LEU A N 1
ATOM 784 C CA . LEU A 1 110 ? 9.836 4.741 -28.151 1.00 92.44 110 LEU A CA 1
ATOM 785 C C . LEU A 1 110 ? 11.092 5.483 -28.641 1.00 92.44 110 LEU A C 1
ATOM 787 O O . LEU A 1 110 ? 11.084 5.954 -29.779 1.00 92.44 110 LEU A O 1
ATOM 791 N N . MET A 1 111 ? 12.117 5.630 -27.796 1.00 75.12 111 MET A N 1
ATOM 792 C CA . MET A 1 111 ? 13.421 6.212 -28.145 1.00 75.12 111 MET A CA 1
ATOM 793 C C . MET A 1 111 ? 14.370 5.133 -28.660 1.00 75.12 111 MET A C 1
ATOM 795 O O . MET A 1 111 ? 15.043 5.409 -29.676 1.00 75.12 111 MET A O 1
#

Nearest PDB structures (foldseek):
  2efu-assembly2_B  TM=7.682E-01  e=8.492E-01  Brucella anthropi
  7zlh-assembly1_A  TM=3.442E-01  e=9.692E-01  Caenorhabditis elegans
  7zli-assembly1_A  TM=3.488E-01  e=1.035E+00  Caenorhabditis elegans
  8unj-assembly1_A  TM=2.237E-01  e=3.881E+00  Homo sapiens
  5mrc-assembly1_66  TM=1.794E-01  e=5.400E+00  Saccharomyces cerevisiae

Radius of gyration: 29.87 Å; Cα contacts (8 Å, |Δi|>4): 76; chains: 1; bounding box: 59×80×65 Å

Foldseek 3Di:
DDDPPDDPVVVVVVVVVVCVVVVLVPPPPNPDVPPPPDDDDVVVLVVQCVCCVVCVDQKDWDWADDDPDHIDIRIAGALDRVDDHGDDPPRDDDPPPVCVVVVVVVVVVVD